Protein AF-A0A926CPY0-F1 (afdb_monomer_lite)

Radius of gyration: 19.65 Å; chains: 1; bounding box: 60×32×46 Å

Sequence (156 aa):
MTSLDDLRHPDPEQRRQAIIAAARQGSQEALPALDQLTRLDPDTTLRELARKAIRHIHKIQGSPDPLGFDEAHRQFILALQTYKKRGAVAAAPVLAKALRLDPTLEEDELTRRIAAEATGLPAAEATRALIYADQYGQMLRPDRGGWRPQVRRQPY

Foldseek 3Di:
DQDLVQCVDPDVVSVLVSLVVCLVVLPPVNLVSLVCCLPPPPDPVSVVSSLVSQQSSCVVVVHDRPLCQVVLVVLVVVLVVCCVVPNLQRSLQSLLVSCLSPVCCLVPPVSLVSQCRQAVDHSNVSNVCSVCVVVCVVQFDDDPRHTDGPPPPDDD

pLDDT: mean 79.49, std 16.31, range [32.75, 94.5]

Secondary structure (DSSP, 8-state):
---GGGGG-SSHHHHHHHHHHHHHHT-GGGHHHHHHHHHH-S-HHHHHHHHHHHHHHHHHTT---TT-HHHHHHHHHHHHHHHHHH-HHHHHHHHHHHHHH-GGGGG-HHHHHHHHHHHSS-HHHHHHHHHTHHHHTTT---BTTB----------

Structure (mmCIF, N/CA/C/O backbone):
data_AF-A0A926CPY0-F1
#
_entry.id   AF-A0A926CPY0-F1
#
loop_
_atom_site.group_PDB
_atom_site.id
_atom_site.type_symbol
_atom_site.label_atom_id
_atom_site.label_alt_id
_atom_site.label_comp_id
_atom_site.label_asym_id
_atom_site.label_entity_id
_atom_site.label_seq_id
_atom_site.pdbx_PDB_ins_code
_atom_site.Cartn_x
_atom_site.Cartn_y
_atom_site.Cartn_z
_atom_site.occupancy
_atom_site.B_iso_or_equiv
_atom_site.auth_seq_id
_atom_site.auth_comp_id
_atom_site.auth_asym_id
_atom_site.auth_atom_id
_atom_site.pdb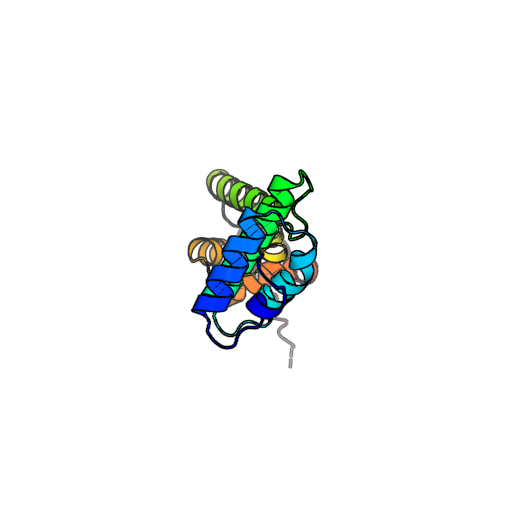x_PDB_model_num
ATOM 1 N N . MET A 1 1 ? 21.690 -0.009 -22.473 1.00 50.94 1 MET A N 1
ATOM 2 C CA . MET A 1 1 ? 20.288 0.413 -22.669 1.00 50.94 1 MET A CA 1
ATOM 3 C C . MET A 1 1 ? 19.437 -0.738 -22.181 1.00 50.94 1 MET A C 1
ATOM 5 O O . MET A 1 1 ? 19.702 -1.848 -22.612 1.00 50.94 1 MET A O 1
ATOM 9 N N . THR A 1 2 ? 18.542 -0.511 -21.226 1.00 58.16 2 THR A N 1
ATOM 10 C CA . THR A 1 2 ? 17.618 -1.554 -20.754 1.00 58.16 2 THR A CA 1
ATOM 11 C C . THR A 1 2 ? 16.465 -1.606 -21.744 1.00 58.16 2 THR A C 1
ATOM 13 O O . THR A 1 2 ? 15.872 -0.556 -22.001 1.00 58.16 2 THR A O 1
ATOM 16 N N . SER A 1 3 ? 16.182 -2.763 -22.339 1.00 72.12 3 SER A N 1
ATOM 17 C CA . SER A 1 3 ? 15.032 -2.888 -23.237 1.00 72.12 3 SER A CA 1
ATOM 18 C C . SER A 1 3 ? 13.754 -3.029 -22.411 1.00 72.12 3 SER A C 1
ATOM 20 O O . SER A 1 3 ? 13.765 -3.623 -21.333 1.00 72.12 3 SER A O 1
ATOM 22 N N . LEU A 1 4 ? 12.625 -2.525 -22.916 1.00 76.62 4 LEU A N 1
ATOM 23 C CA . LEU A 1 4 ? 11.309 -2.800 -22.321 1.00 76.62 4 LEU A CA 1
ATOM 24 C C . LEU A 1 4 ? 10.999 -4.308 -22.302 1.00 76.62 4 LEU A C 1
ATOM 26 O O . LEU A 1 4 ? 10.236 -4.763 -21.450 1.00 76.62 4 LEU A O 1
ATOM 30 N N . ASP A 1 5 ? 11.627 -5.082 -23.190 1.00 79.50 5 ASP A N 1
ATOM 31 C CA . ASP A 1 5 ? 11.537 -6.544 -23.214 1.00 79.50 5 ASP A CA 1
ATOM 32 C C . ASP A 1 5 ? 12.139 -7.198 -21.962 1.00 79.50 5 ASP A C 1
ATOM 34 O O . ASP A 1 5 ? 11.616 -8.207 -21.485 1.00 79.50 5 ASP A O 1
ATOM 38 N N . ASP A 1 6 ? 13.161 -6.586 -21.351 1.00 85.31 6 ASP A N 1
ATOM 39 C CA . ASP A 1 6 ? 13.823 -7.127 -20.156 1.00 85.31 6 ASP A CA 1
ATOM 40 C C . ASP A 1 6 ? 12.880 -7.113 -18.935 1.00 85.31 6 ASP A C 1
ATOM 42 O O . ASP A 1 6 ? 12.989 -7.944 -18.033 1.00 85.31 6 ASP A O 1
ATOM 46 N N . LEU A 1 7 ? 11.887 -6.212 -18.922 1.00 84.50 7 LEU A N 1
ATOM 47 C CA . LEU A 1 7 ? 10.851 -6.152 -17.883 1.00 84.50 7 LEU A CA 1
ATOM 48 C C . LEU A 1 7 ? 9.859 -7.319 -17.964 1.00 84.50 7 LEU A C 1
ATOM 50 O O . LEU A 1 7 ? 9.144 -7.572 -17.000 1.00 84.50 7 LEU A O 1
ATOM 54 N N . ARG A 1 8 ? 9.806 -8.042 -19.086 1.00 86.88 8 ARG A N 1
ATOM 55 C CA . ARG A 1 8 ? 8.920 -9.200 -19.297 1.00 86.88 8 ARG A CA 1
ATOM 56 C C . ARG A 1 8 ? 9.681 -10.522 -19.349 1.00 86.88 8 ARG A C 1
ATOM 58 O O . ARG A 1 8 ? 9.098 -11.552 -19.683 1.00 86.88 8 ARG A O 1
ATOM 65 N N . HIS A 1 9 ? 10.967 -10.499 -19.012 1.00 89.50 9 HIS A N 1
ATOM 66 C CA . HIS A 1 9 ? 11.817 -11.675 -19.066 1.00 89.50 9 HIS A CA 1
ATOM 67 C C . HIS A 1 9 ? 11.293 -12.787 -18.125 1.00 89.50 9 HIS A C 1
ATOM 69 O O . HIS A 1 9 ? 10.845 -12.481 -17.018 1.00 89.50 9 HIS A O 1
ATOM 75 N N . PRO A 1 10 ? 11.324 -14.080 -18.507 1.00 88.31 10 PRO A N 1
ATOM 76 C CA . PRO A 1 10 ? 10.839 -15.171 -17.650 1.00 88.31 10 PRO A CA 1
ATOM 77 C C . PRO A 1 10 ? 11.635 -15.311 -16.342 1.00 88.31 10 PRO A C 1
ATOM 79 O O . PRO A 1 10 ? 11.062 -15.617 -15.297 1.00 88.31 10 PRO A O 1
ATOM 82 N N . ASP A 1 11 ? 12.939 -15.036 -16.391 1.00 92.19 11 ASP A N 1
ATOM 83 C CA . ASP A 1 11 ? 13.829 -15.028 -15.225 1.00 92.19 11 ASP A CA 1
ATOM 84 C C . ASP A 1 11 ? 13.548 -13.817 -14.303 1.00 92.19 11 ASP A C 1
ATOM 86 O O . ASP A 1 11 ? 13.696 -12.671 -14.752 1.00 92.19 11 ASP A O 1
ATOM 90 N N . PRO A 1 12 ? 13.157 -14.036 -13.031 1.00 91.75 12 PRO A N 1
ATOM 91 C CA . PRO A 1 12 ? 12.871 -12.961 -12.083 1.00 91.75 12 PRO A CA 1
ATOM 92 C C . PRO A 1 12 ? 14.082 -12.069 -11.783 1.00 91.75 12 PRO A C 1
ATOM 94 O O . PRO A 1 12 ? 13.899 -10.863 -11.603 1.00 91.75 12 PRO A O 1
ATOM 97 N N . GLU A 1 13 ? 15.314 -12.590 -11.786 1.00 92.56 13 GLU A N 1
ATOM 98 C CA . GLU A 1 13 ? 16.492 -11.746 -11.523 1.00 92.56 13 GLU A CA 1
ATOM 99 C C . GLU A 1 13 ? 16.765 -10.778 -12.680 1.00 92.56 13 GLU A C 1
ATOM 101 O O . GLU A 1 13 ? 17.162 -9.633 -12.455 1.00 92.56 13 GLU A O 1
ATOM 106 N N . GLN A 1 14 ? 16.475 -11.181 -13.918 1.00 92.38 14 GLN A N 1
ATOM 107 C CA . GLN A 1 14 ? 16.583 -10.283 -15.070 1.00 92.38 14 GLN A CA 1
ATOM 108 C C . GLN A 1 14 ? 15.512 -9.192 -15.030 1.00 92.38 14 GLN A C 1
ATOM 110 O O . GLN A 1 14 ? 15.842 -8.013 -15.194 1.00 92.38 14 GLN A O 1
ATOM 115 N N . ARG A 1 15 ? 14.262 -9.538 -14.680 1.00 93.94 15 ARG A N 1
ATOM 116 C CA . ARG A 1 15 ? 13.216 -8.526 -14.440 1.00 93.94 15 ARG A CA 1
ATOM 117 C C . ARG A 1 15 ? 13.626 -7.560 -13.336 1.00 93.94 15 ARG A C 1
ATOM 119 O O . ARG A 1 15 ? 13.490 -6.349 -13.492 1.00 93.94 15 ARG A O 1
ATOM 126 N N . ARG A 1 16 ? 14.186 -8.066 -12.236 1.00 94.06 16 ARG A N 1
ATOM 127 C CA . ARG A 1 16 ? 14.689 -7.253 -11.122 1.00 94.06 16 ARG A CA 1
ATOM 128 C C . ARG A 1 16 ? 15.729 -6.233 -11.580 1.00 94.06 16 ARG A C 1
ATOM 130 O O . ARG A 1 16 ? 15.621 -5.051 -11.243 1.00 94.06 16 ARG A O 1
ATOM 137 N N . GLN A 1 17 ? 16.725 -6.673 -12.347 1.00 93.88 17 GLN A N 1
ATOM 138 C CA . GLN A 1 17 ? 17.757 -5.792 -12.895 1.00 93.88 17 GLN A CA 1
ATOM 139 C C . GLN A 1 17 ? 17.156 -4.741 -13.830 1.00 93.88 17 GLN A C 1
ATOM 141 O O . GLN A 1 17 ? 17.502 -3.562 -13.719 1.00 93.88 17 GLN A O 1
ATOM 146 N N . ALA A 1 18 ? 16.210 -5.141 -14.680 1.00 93.81 18 ALA A N 1
ATOM 147 C CA . ALA A 1 18 ? 15.511 -4.236 -15.580 1.00 93.81 18 ALA A CA 1
ATOM 148 C C . ALA A 1 18 ? 14.716 -3.162 -14.819 1.00 93.81 18 ALA A C 1
ATOM 150 O O . ALA A 1 18 ? 14.835 -1.976 -15.132 1.00 93.81 18 ALA A O 1
ATOM 151 N N . ILE A 1 19 ? 13.991 -3.545 -13.760 1.00 94.50 19 ILE A N 1
ATOM 152 C CA . ILE A 1 19 ? 13.252 -2.614 -12.892 1.00 94.50 19 ILE A CA 1
ATOM 153 C C . ILE A 1 19 ? 14.207 -1.597 -12.250 1.00 94.50 19 ILE A C 1
ATOM 155 O O . ILE A 1 19 ? 13.946 -0.391 -12.276 1.00 94.50 19 ILE A O 1
ATOM 159 N N . ILE A 1 20 ? 15.332 -2.058 -11.690 1.00 94.06 20 ILE A N 1
ATOM 160 C CA . ILE A 1 20 ? 16.330 -1.181 -11.055 1.00 94.06 20 ILE A CA 1
ATOM 161 C C . ILE A 1 20 ? 16.938 -0.220 -12.079 1.00 94.06 20 ILE A C 1
ATOM 163 O O . ILE A 1 20 ? 17.106 0.968 -11.791 1.00 94.06 20 ILE A O 1
ATOM 167 N N . ALA A 1 21 ? 17.280 -0.716 -13.266 1.00 93.44 21 ALA A N 1
ATOM 168 C CA . ALA A 1 21 ? 17.880 0.096 -14.312 1.00 93.44 21 ALA A CA 1
ATOM 169 C C . ALA A 1 21 ? 16.902 1.160 -14.835 1.00 93.44 21 ALA A C 1
ATOM 171 O O . ALA A 1 21 ? 17.291 2.323 -14.953 1.00 93.44 21 ALA A O 1
ATOM 172 N N . ALA A 1 22 ? 15.633 0.797 -15.053 1.00 92.69 22 ALA A N 1
ATOM 173 C CA . ALA A 1 22 ? 14.578 1.730 -15.444 1.00 92.69 22 ALA A CA 1
ATOM 174 C C . ALA A 1 22 ? 14.371 2.835 -14.396 1.00 92.69 22 ALA A C 1
ATOM 176 O O . ALA A 1 22 ? 14.302 4.015 -14.747 1.00 92.69 22 ALA A O 1
ATOM 177 N N . ALA A 1 23 ? 14.353 2.468 -13.108 1.00 92.62 23 ALA A N 1
ATOM 178 C CA . ALA A 1 23 ? 14.239 3.420 -12.007 1.00 92.62 23 ALA A CA 1
ATOM 179 C C . ALA A 1 23 ? 15.408 4.411 -11.980 1.00 92.62 23 ALA A C 1
ATOM 181 O O . ALA A 1 23 ? 15.193 5.618 -11.910 1.00 92.62 23 ALA A O 1
ATOM 182 N N . ARG A 1 24 ? 16.647 3.907 -12.062 1.00 92.88 24 ARG A N 1
ATOM 183 C CA . ARG A 1 24 ? 17.868 4.731 -12.035 1.00 92.88 24 ARG A CA 1
ATOM 184 C C . ARG A 1 24 ? 17.952 5.704 -13.207 1.00 92.88 24 ARG A C 1
ATOM 186 O O . ARG A 1 24 ? 18.473 6.799 -13.040 1.00 92.88 24 ARG A O 1
ATOM 193 N N . GLN A 1 25 ? 17.466 5.295 -14.376 1.00 91.12 25 GLN A N 1
ATOM 194 C CA . GLN A 1 25 ? 17.444 6.134 -15.575 1.00 91.12 25 GLN A CA 1
ATOM 195 C C . GLN A 1 25 ? 16.284 7.137 -15.582 1.00 91.12 25 GLN A C 1
ATOM 197 O O . GLN A 1 25 ? 16.280 8.035 -16.416 1.00 91.12 25 GLN A O 1
ATOM 202 N N . GLY A 1 26 ? 15.296 6.997 -14.691 1.00 89.62 26 GLY A N 1
ATOM 203 C CA . GLY A 1 26 ? 14.099 7.836 -14.727 1.00 89.62 26 GLY A CA 1
ATOM 204 C C . GLY A 1 26 ? 13.246 7.602 -15.980 1.00 89.62 26 GLY A C 1
ATOM 205 O O . GLY A 1 26 ? 12.609 8.544 -16.451 1.00 89.62 26 GLY A O 1
ATOM 206 N N . SER A 1 27 ? 13.267 6.387 -16.549 1.00 90.12 27 SER A N 1
ATOM 207 C CA . SER A 1 27 ? 12.672 6.100 -17.863 1.00 90.12 27 SER A CA 1
ATOM 208 C C . SER A 1 27 ? 11.143 6.161 -17.827 1.00 90.12 27 SER A C 1
ATOM 210 O O . SER A 1 27 ? 10.479 5.258 -17.319 1.00 90.12 27 SER A O 1
ATOM 212 N N . GLN A 1 28 ? 10.574 7.225 -18.395 1.00 89.12 28 GLN A N 1
ATOM 213 C CA . GLN A 1 28 ? 9.124 7.422 -18.460 1.00 89.12 28 GLN A CA 1
ATOM 214 C C . GLN A 1 28 ? 8.434 6.357 -19.325 1.00 89.12 28 GLN A C 1
ATOM 216 O O . GLN A 1 28 ? 7.334 5.910 -19.008 1.00 89.12 28 GLN A O 1
ATOM 221 N N . GLU A 1 29 ? 9.102 5.903 -20.384 1.00 89.31 29 GLU A N 1
ATOM 222 C CA . GLU A 1 29 ? 8.600 4.865 -21.290 1.00 89.31 29 GLU A CA 1
ATOM 223 C C . GLU A 1 29 ? 8.437 3.508 -20.590 1.00 89.31 29 GLU A C 1
ATOM 225 O O . GLU A 1 29 ? 7.615 2.691 -20.998 1.00 89.31 29 GLU A O 1
ATOM 230 N N . ALA A 1 30 ? 9.168 3.281 -19.492 1.00 91.69 30 ALA A N 1
ATOM 231 C CA . ALA A 1 30 ? 9.049 2.073 -18.686 1.00 91.69 30 ALA A CA 1
ATOM 232 C C . ALA A 1 30 ? 7.821 2.073 -17.761 1.00 91.69 30 ALA A C 1
ATOM 234 O O . ALA A 1 30 ? 7.444 1.008 -17.272 1.00 91.69 30 ALA A O 1
ATOM 235 N N . LEU A 1 31 ? 7.173 3.220 -17.518 1.00 90.06 31 LEU A N 1
ATOM 236 C CA . LEU A 1 31 ? 6.074 3.328 -16.550 1.00 90.06 31 LEU A CA 1
ATOM 237 C C . LEU A 1 31 ? 4.899 2.377 -16.842 1.00 90.06 31 LEU A C 1
ATOM 239 O O . LEU A 1 31 ? 4.489 1.683 -15.912 1.00 90.06 31 LEU A O 1
ATOM 243 N N . PRO A 1 32 ? 4.384 2.247 -18.084 1.00 90.06 32 PRO A N 1
ATOM 244 C CA . PRO A 1 32 ? 3.296 1.309 -18.367 1.00 90.06 32 PRO A CA 1
ATOM 245 C C . PRO A 1 32 ? 3.689 -0.154 -18.120 1.00 90.06 32 PRO A C 1
ATOM 247 O O . PRO A 1 32 ? 2.880 -0.945 -17.635 1.00 90.06 32 PRO A O 1
ATOM 250 N N . ALA A 1 33 ? 4.936 -0.522 -18.428 1.00 91.12 33 ALA A N 1
ATOM 251 C CA . ALA A 1 33 ? 5.445 -1.873 -18.207 1.00 91.12 33 ALA A CA 1
ATOM 252 C C . ALA A 1 33 ? 5.639 -2.163 -16.710 1.00 91.12 33 ALA A C 1
ATOM 254 O O . ALA A 1 33 ? 5.217 -3.212 -16.223 1.00 91.12 33 ALA A O 1
ATOM 255 N N . LEU A 1 34 ? 6.198 -1.212 -15.957 1.00 91.81 34 LEU A N 1
ATOM 256 C CA . LEU A 1 34 ? 6.325 -1.312 -14.504 1.00 91.81 34 LEU A CA 1
ATOM 257 C C . LEU A 1 34 ? 4.952 -1.411 -13.828 1.00 91.81 34 LEU A C 1
ATOM 259 O O . LEU A 1 34 ? 4.778 -2.231 -12.930 1.00 91.81 34 LEU A O 1
ATOM 263 N N . ASP A 1 35 ? 3.963 -0.636 -14.279 1.00 90.06 35 ASP A N 1
ATOM 264 C CA . ASP A 1 35 ? 2.598 -0.653 -13.743 1.00 90.06 35 ASP A CA 1
ATOM 265 C C . ASP A 1 35 ? 1.906 -2.010 -13.972 1.00 90.06 35 ASP A C 1
ATOM 267 O O . ASP A 1 35 ? 1.214 -2.526 -13.090 1.00 90.06 35 ASP A O 1
ATOM 271 N N . GLN A 1 36 ? 2.149 -2.657 -15.116 1.00 89.00 36 GLN A N 1
ATOM 272 C CA . GLN A 1 36 ? 1.722 -4.042 -15.345 1.00 89.00 36 GLN A CA 1
ATOM 273 C C . GLN A 1 36 ? 2.377 -5.010 -14.357 1.00 89.00 36 GLN A C 1
ATOM 275 O O . GLN A 1 36 ? 1.670 -5.824 -13.759 1.00 89.00 36 GLN A O 1
ATOM 280 N N . LEU A 1 37 ? 3.689 -4.893 -14.124 1.00 90.31 37 LEU A N 1
ATOM 281 C CA . LEU A 1 37 ? 4.396 -5.744 -13.163 1.00 90.31 37 LEU A CA 1
ATOM 282 C C . LEU A 1 37 ? 3.823 -5.612 -11.754 1.00 90.31 37 LEU A C 1
ATOM 284 O O . LEU A 1 37 ? 3.645 -6.625 -11.088 1.00 90.31 37 LEU A O 1
ATOM 288 N N . THR A 1 38 ? 3.425 -4.411 -11.320 1.00 87.12 38 THR A N 1
ATOM 289 C CA . THR A 1 38 ? 2.831 -4.221 -9.981 1.00 87.12 38 THR A CA 1
ATOM 290 C C . THR A 1 38 ? 1.557 -5.037 -9.725 1.00 87.12 38 THR A C 1
ATOM 292 O O . THR A 1 38 ? 1.193 -5.238 -8.559 1.00 87.12 38 THR A O 1
ATOM 295 N N . ARG A 1 39 ? 0.878 -5.481 -10.793 1.00 84.00 39 ARG A N 1
ATOM 296 C CA . ARG A 1 39 ? -0.393 -6.216 -10.757 1.00 84.00 39 ARG A CA 1
ATOM 297 C C . ARG A 1 39 ? -0.244 -7.677 -11.166 1.00 84.00 39 ARG A C 1
ATOM 299 O O . ARG A 1 39 ? -0.906 -8.528 -10.583 1.00 84.00 39 ARG A O 1
ATOM 306 N N . LEU A 1 40 ? 0.593 -7.952 -12.163 1.00 88.31 40 LEU A N 1
ATOM 307 C CA . LE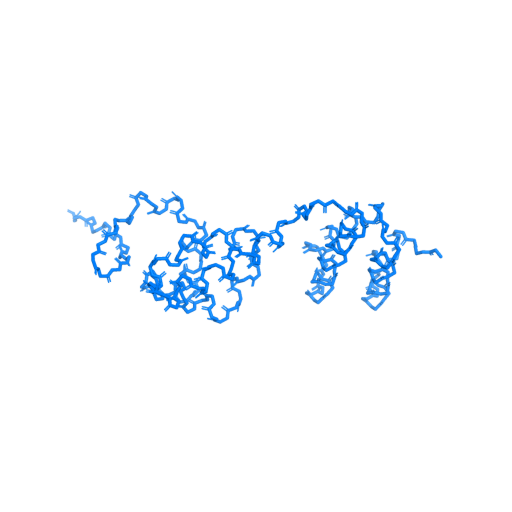U A 1 40 ? 0.620 -9.234 -12.865 1.00 88.31 40 LEU A CA 1
ATOM 308 C C . LEU A 1 40 ? 1.853 -10.086 -12.555 1.00 88.31 40 LEU A C 1
ATOM 310 O O . LEU A 1 40 ? 1.821 -11.277 -12.857 1.00 88.31 40 LEU A O 1
ATOM 314 N N . ASP A 1 41 ? 2.922 -9.525 -11.972 1.00 89.06 41 ASP A N 1
ATOM 315 C CA . ASP A 1 41 ? 4.107 -10.335 -11.673 1.00 89.06 41 ASP A CA 1
ATOM 316 C C . ASP A 1 41 ? 3.759 -11.404 -10.614 1.00 89.06 41 ASP A C 1
ATOM 318 O O . ASP A 1 41 ? 3.128 -11.075 -9.593 1.00 89.06 41 ASP A O 1
ATOM 322 N N . PRO A 1 42 ? 4.120 -12.682 -10.848 1.00 87.44 42 PRO A N 1
ATOM 323 C CA . PRO A 1 42 ? 3.924 -13.739 -9.862 1.00 87.44 42 PRO A CA 1
ATOM 324 C C . PRO A 1 42 ? 4.770 -13.522 -8.602 1.00 87.44 42 PRO A C 1
ATOM 326 O O . PRO A 1 42 ? 4.361 -13.946 -7.521 1.00 87.44 42 PRO A O 1
ATOM 329 N N . ASP A 1 43 ? 5.918 -12.852 -8.717 1.00 88.56 43 ASP A N 1
ATOM 330 C CA . ASP A 1 43 ? 6.801 -12.566 -7.594 1.00 88.56 43 ASP A CA 1
ATOM 331 C C . ASP A 1 43 ? 6.351 -11.292 -6.868 1.00 88.56 43 ASP A C 1
ATOM 333 O O . ASP A 1 43 ? 6.447 -10.170 -7.376 1.00 88.56 43 ASP A O 1
ATOM 337 N N . THR A 1 44 ? 5.874 -11.461 -5.634 1.00 85.62 44 THR A N 1
ATOM 338 C CA . THR A 1 44 ? 5.387 -10.361 -4.796 1.00 85.62 44 THR A CA 1
ATOM 339 C C . THR A 1 44 ? 6.465 -9.316 -4.511 1.00 85.62 44 THR A C 1
ATOM 341 O O . THR A 1 44 ? 6.156 -8.123 -4.457 1.00 85.62 44 THR A O 1
ATOM 344 N N . THR A 1 45 ? 7.729 -9.730 -4.411 1.00 88.81 45 THR A N 1
ATOM 345 C CA . THR A 1 45 ? 8.860 -8.832 -4.163 1.00 88.81 45 THR A CA 1
ATOM 346 C C . THR A 1 45 ? 9.154 -7.967 -5.385 1.00 88.81 45 THR A C 1
ATOM 348 O O . THR A 1 45 ? 9.432 -6.771 -5.248 1.00 88.81 45 THR A O 1
ATOM 351 N N . LEU A 1 46 ? 9.001 -8.517 -6.594 1.00 92.25 46 LEU A N 1
ATOM 352 C CA . LEU A 1 46 ? 9.130 -7.753 -7.835 1.00 92.25 46 LEU A CA 1
ATOM 353 C C . LEU A 1 46 ? 7.965 -6.786 -8.030 1.00 92.25 46 LEU A C 1
ATOM 355 O O . LEU A 1 46 ? 8.189 -5.665 -8.492 1.00 92.25 46 LEU A O 1
ATOM 359 N N . ARG A 1 47 ? 6.749 -7.147 -7.595 1.00 89.81 47 ARG A N 1
ATOM 360 C CA . ARG A 1 47 ? 5.616 -6.203 -7.573 1.00 89.81 47 ARG A CA 1
ATOM 361 C C . ARG A 1 47 ? 5.927 -4.982 -6.718 1.00 89.81 47 ARG A C 1
ATOM 363 O O . ARG A 1 47 ? 5.708 -3.849 -7.150 1.00 89.81 47 ARG A O 1
ATOM 370 N N . GLU A 1 48 ? 6.464 -5.189 -5.519 1.00 86.44 48 GLU A N 1
ATOM 371 C CA . GLU A 1 48 ? 6.880 -4.089 -4.645 1.00 86.44 48 GLU A CA 1
ATOM 372 C C . GLU A 1 48 ? 8.035 -3.275 -5.227 1.00 86.44 48 GLU A C 1
ATOM 374 O O . GLU A 1 48 ? 8.048 -2.043 -5.120 1.00 86.44 48 GLU A O 1
ATOM 379 N N . LEU A 1 49 ? 9.010 -3.943 -5.844 1.00 92.25 49 LEU A N 1
ATOM 380 C CA . LEU A 1 49 ? 10.147 -3.281 -6.468 1.00 92.25 49 LEU A CA 1
ATOM 381 C C . LEU A 1 49 ? 9.701 -2.397 -7.637 1.00 92.25 49 LEU A C 1
ATOM 383 O O . LEU A 1 49 ? 10.141 -1.251 -7.729 1.00 92.25 49 LEU A O 1
ATOM 387 N N . ALA A 1 50 ? 8.781 -2.877 -8.475 1.00 92.69 50 ALA A N 1
ATOM 388 C CA . ALA A 1 50 ? 8.193 -2.103 -9.563 1.00 92.69 50 ALA A CA 1
ATOM 389 C C . ALA A 1 50 ? 7.433 -0.872 -9.038 1.00 92.69 50 ALA A C 1
ATOM 391 O O . ALA A 1 50 ? 7.610 0.228 -9.560 1.00 92.69 50 ALA A O 1
ATOM 392 N N . ARG A 1 51 ? 6.681 -1.005 -7.935 1.00 89.69 51 ARG A N 1
ATOM 393 C CA . ARG A 1 51 ? 6.027 0.143 -7.270 1.00 89.69 51 ARG A CA 1
ATOM 394 C C . ARG A 1 51 ? 7.043 1.180 -6.794 1.00 89.69 51 ARG A C 1
ATOM 396 O O . ARG A 1 51 ? 6.855 2.376 -7.009 1.00 89.69 51 ARG A O 1
ATOM 403 N N . LYS A 1 52 ? 8.140 0.736 -6.169 1.00 89.50 52 LYS A N 1
ATOM 404 C CA . LYS A 1 52 ? 9.241 1.616 -5.734 1.00 89.50 52 LYS A CA 1
ATOM 405 C C . LYS A 1 52 ? 9.900 2.317 -6.927 1.00 89.50 52 LYS A C 1
ATOM 407 O O . LYS A 1 52 ? 10.180 3.511 -6.836 1.00 89.50 52 LYS A O 1
ATOM 412 N N . ALA A 1 53 ? 10.107 1.602 -8.031 1.00 92.38 53 ALA A N 1
ATOM 413 C CA . ALA A 1 53 ? 10.678 2.142 -9.260 1.00 92.38 53 ALA A CA 1
ATOM 414 C C . ALA A 1 53 ? 9.806 3.248 -9.866 1.00 92.38 53 ALA A C 1
ATOM 416 O O . ALA A 1 53 ? 10.323 4.332 -10.125 1.00 92.38 53 ALA A O 1
ATOM 417 N N . ILE A 1 54 ? 8.495 3.017 -10.005 1.00 90.31 54 ILE A N 1
ATOM 418 C CA . ILE A 1 54 ? 7.534 4.018 -10.502 1.00 90.31 54 ILE A CA 1
ATOM 419 C C . ILE A 1 54 ? 7.632 5.301 -9.673 1.00 90.31 54 ILE A C 1
ATOM 421 O O . ILE A 1 54 ? 7.890 6.370 -10.222 1.00 90.31 54 ILE A O 1
ATOM 425 N N . ARG A 1 55 ? 7.536 5.203 -8.340 1.00 87.44 55 ARG A N 1
ATOM 426 C CA . ARG A 1 55 ? 7.665 6.375 -7.454 1.00 87.44 55 ARG A CA 1
ATOM 427 C C . ARG A 1 55 ? 8.985 7.110 -7.637 1.00 87.44 55 ARG A C 1
ATOM 429 O O . ARG A 1 55 ? 9.017 8.337 -7.643 1.00 87.44 55 ARG A O 1
ATOM 436 N N . HIS A 1 56 ? 10.081 6.369 -7.774 1.00 90.00 56 HIS A N 1
ATOM 437 C CA . HIS A 1 56 ? 11.395 6.969 -7.957 1.00 90.00 56 HIS A CA 1
ATOM 438 C C . HIS A 1 56 ? 11.496 7.731 -9.280 1.00 90.00 56 HIS A C 1
ATOM 440 O O . HIS A 1 56 ? 11.994 8.855 -9.284 1.00 90.00 56 HIS A O 1
ATOM 446 N N . ILE A 1 57 ? 10.958 7.168 -10.366 1.00 90.31 57 ILE A N 1
ATOM 447 C CA . ILE A 1 57 ? 10.878 7.835 -11.670 1.00 90.31 57 ILE A CA 1
ATOM 448 C C . ILE A 1 57 ? 10.079 9.134 -11.532 1.00 90.31 57 ILE A C 1
ATOM 450 O O . ILE A 1 57 ? 10.585 10.194 -11.889 1.00 90.31 57 ILE A O 1
ATOM 454 N N . HIS A 1 58 ? 8.894 9.098 -10.919 1.00 85.88 58 HIS A N 1
ATOM 455 C CA . HIS A 1 58 ? 8.086 10.305 -10.713 1.00 85.88 58 HIS A CA 1
ATOM 456 C C . HIS A 1 58 ? 8.786 11.368 -9.863 1.00 85.88 58 HIS A C 1
ATOM 458 O O . HIS A 1 58 ? 8.700 12.555 -10.184 1.00 85.88 58 HIS A O 1
ATOM 464 N N . LYS A 1 59 ? 9.530 10.950 -8.832 1.00 84.56 59 LYS A N 1
ATOM 465 C CA . LYS A 1 59 ? 10.336 11.843 -7.993 1.00 84.56 59 LYS A CA 1
ATOM 466 C C . LYS A 1 59 ? 11.478 12.498 -8.772 1.00 84.56 59 LYS A C 1
ATOM 468 O O . LYS A 1 59 ? 11.694 13.693 -8.600 1.00 84.56 59 LYS A O 1
ATOM 473 N N . ILE A 1 60 ? 12.195 11.747 -9.614 1.00 87.50 60 ILE A N 1
ATOM 474 C CA . ILE A 1 60 ? 13.245 12.295 -10.494 1.00 87.50 60 ILE A CA 1
ATOM 475 C C . ILE A 1 60 ? 12.647 13.346 -11.437 1.00 87.50 60 ILE A C 1
ATOM 477 O O . ILE A 1 60 ? 13.240 14.402 -11.632 1.00 87.50 60 ILE A O 1
ATOM 481 N N . GLN A 1 61 ? 11.453 13.079 -11.969 1.00 83.38 61 GLN A N 1
ATOM 482 C CA . GLN A 1 61 ? 10.756 13.966 -12.904 1.00 83.38 61 GLN A CA 1
ATOM 483 C C . GLN A 1 61 ? 10.028 15.143 -12.224 1.00 83.38 61 GLN A C 1
ATOM 485 O O . GLN A 1 61 ? 9.407 15.955 -12.904 1.00 83.38 61 GLN A O 1
ATOM 490 N N . GLY A 1 62 ? 10.051 15.243 -10.888 1.00 81.56 62 GLY A N 1
ATOM 491 C CA . GLY A 1 62 ? 9.341 16.293 -10.144 1.00 81.56 62 GLY A CA 1
ATOM 492 C C . GLY A 1 62 ? 7.810 16.230 -10.252 1.00 81.56 62 GLY A C 1
ATOM 493 O O . GLY A 1 62 ? 7.125 17.190 -9.904 1.00 81.56 62 GLY A O 1
ATOM 494 N N . SER A 1 63 ? 7.263 15.115 -10.737 1.00 76.38 63 SER A N 1
ATOM 495 C CA . SER A 1 63 ? 5.820 14.908 -10.887 1.00 76.38 63 SER A CA 1
ATOM 496 C C . SER A 1 63 ? 5.184 14.388 -9.589 1.00 76.38 63 SER A C 1
ATOM 498 O O . SER A 1 63 ? 5.835 13.633 -8.860 1.00 76.38 63 SER A O 1
ATOM 500 N N . PRO A 1 64 ? 3.922 14.754 -9.287 1.00 70.00 64 PRO A N 1
ATOM 501 C CA . PRO A 1 64 ? 3.202 14.195 -8.147 1.00 70.00 64 PRO A CA 1
ATOM 502 C C . PRO A 1 64 ? 3.064 12.674 -8.288 1.00 70.00 64 PRO A C 1
ATOM 504 O O . PRO A 1 64 ? 2.846 12.175 -9.390 1.00 70.00 64 PRO A O 1
ATOM 507 N N . ASP A 1 65 ? 3.191 11.951 -7.172 1.00 69.00 65 ASP A N 1
ATOM 508 C CA . ASP A 1 65 ? 3.097 10.489 -7.133 1.00 69.00 65 ASP A CA 1
ATOM 509 C C . ASP A 1 65 ? 1.735 10.007 -7.672 1.00 69.00 65 ASP A C 1
ATOM 511 O O . ASP A 1 65 ? 0.709 10.215 -7.013 1.00 69.00 65 ASP A O 1
ATOM 515 N N . PRO A 1 66 ? 1.690 9.362 -8.853 1.00 65.38 66 PRO A N 1
ATOM 516 C CA . PRO A 1 66 ? 0.432 9.013 -9.510 1.00 65.38 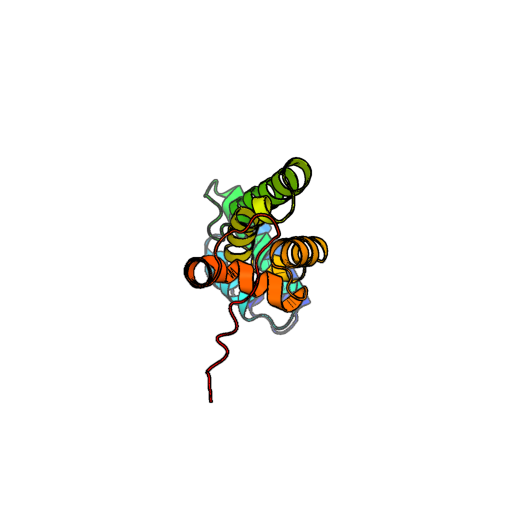66 PRO A CA 1
ATOM 517 C C . PRO A 1 66 ? -0.276 7.831 -8.852 1.00 65.38 66 PRO A C 1
ATOM 519 O O . PRO A 1 66 ? -1.464 7.628 -9.084 1.00 65.38 66 PRO A O 1
ATOM 522 N N . LEU A 1 67 ? 0.437 7.052 -8.039 1.00 66.75 67 LEU A N 1
ATOM 523 C CA . LEU A 1 67 ? -0.134 5.943 -7.281 1.00 66.75 67 LEU A CA 1
ATOM 524 C C . LEU A 1 67 ? -0.622 6.403 -5.901 1.00 66.75 67 LEU A C 1
ATOM 526 O O . LEU A 1 67 ? -1.184 5.614 -5.150 1.00 66.75 67 LEU A O 1
ATOM 530 N N . GLY A 1 68 ? -0.407 7.678 -5.559 1.00 66.94 68 GLY A N 1
ATOM 531 C CA . GLY A 1 68 ? -0.855 8.259 -4.306 1.00 66.94 68 GLY A CA 1
ATOM 532 C C . GLY A 1 68 ? -0.211 7.641 -3.066 1.00 66.94 68 GLY A C 1
ATOM 533 O O . GLY A 1 68 ? -0.731 7.882 -1.985 1.00 66.94 68 GLY A O 1
ATOM 534 N N . PHE A 1 69 ? 0.895 6.893 -3.164 1.00 67.69 69 PHE A N 1
ATOM 535 C CA . PHE A 1 69 ? 1.588 6.308 -2.006 1.00 67.69 69 PHE A CA 1
ATOM 536 C C . PHE A 1 69 ? 2.149 7.379 -1.078 1.00 67.69 69 PHE A C 1
ATOM 538 O O . PHE A 1 69 ? 2.097 7.207 0.134 1.00 67.69 69 PHE A O 1
ATOM 545 N N . ASP A 1 70 ? 2.661 8.489 -1.605 1.00 74.88 70 ASP A N 1
ATOM 546 C CA . ASP A 1 70 ? 3.104 9.608 -0.769 1.00 74.88 70 ASP A CA 1
ATOM 547 C C . ASP A 1 70 ? 1.936 10.186 0.035 1.00 74.88 70 ASP A C 1
ATOM 549 O O . ASP A 1 70 ? 2.107 10.617 1.177 1.00 74.88 70 ASP A O 1
ATOM 553 N N . GLU A 1 71 ? 0.737 10.196 -0.546 1.00 81.88 71 GLU A N 1
ATOM 554 C CA . GLU A 1 71 ? -0.481 10.585 0.157 1.00 81.88 71 GLU A CA 1
ATOM 555 C C . GLU A 1 71 ? -0.958 9.469 1.097 1.00 81.88 71 GLU A C 1
ATOM 557 O O . GLU A 1 71 ? -1.298 9.764 2.236 1.00 81.88 71 GLU A O 1
ATOM 562 N N . ALA A 1 72 ? -0.906 8.197 0.696 1.00 85.38 72 ALA A N 1
ATOM 563 C CA . ALA A 1 72 ? -1.234 7.043 1.531 1.00 85.38 72 ALA A CA 1
ATOM 564 C C . ALA A 1 72 ? -0.367 7.025 2.790 1.00 85.38 72 ALA A C 1
ATOM 566 O O . ALA A 1 72 ? -0.882 6.927 3.898 1.00 85.38 72 ALA A O 1
ATOM 567 N N . HIS A 1 73 ? 0.940 7.225 2.627 1.00 82.56 73 HIS A N 1
ATOM 568 C CA . HIS A 1 73 ? 1.918 7.313 3.699 1.00 82.56 73 HIS A CA 1
ATOM 569 C C . HIS A 1 73 ? 1.649 8.526 4.592 1.00 82.56 73 HIS A C 1
ATOM 571 O O . HIS A 1 73 ? 1.635 8.397 5.815 1.00 82.56 73 HIS A O 1
ATOM 577 N N . ARG A 1 74 ? 1.369 9.703 4.016 1.00 86.81 74 ARG A N 1
ATOM 578 C CA . ARG A 1 74 ? 0.973 10.891 4.794 1.00 86.81 74 ARG A CA 1
ATOM 579 C C . ARG A 1 74 ? -0.285 10.641 5.623 1.00 86.81 74 ARG A C 1
ATOM 581 O O . ARG A 1 74 ? -0.305 10.963 6.811 1.00 86.81 74 ARG A O 1
ATOM 588 N N . GLN A 1 75 ? -1.314 10.051 5.019 1.00 88.50 75 GLN A N 1
ATOM 589 C CA . GLN A 1 75 ? -2.558 9.698 5.699 1.00 88.50 75 GLN A CA 1
ATOM 590 C C . GLN A 1 75 ? -2.314 8.634 6.770 1.00 88.50 75 GLN A C 1
ATOM 592 O O . GLN A 1 75 ? -2.833 8.753 7.874 1.00 88.50 75 GLN A O 1
ATOM 597 N N . PHE A 1 76 ? -1.458 7.651 6.507 1.00 89.69 76 PHE A N 1
ATOM 598 C CA . PHE A 1 76 ? -1.098 6.632 7.482 1.00 89.69 76 PHE A CA 1
ATOM 599 C C . PHE A 1 76 ? -0.403 7.242 8.705 1.00 89.69 76 PHE A C 1
ATOM 601 O O . PHE A 1 76 ? -0.845 7.035 9.833 1.00 89.69 76 PHE A O 1
ATOM 608 N N . ILE A 1 77 ? 0.609 8.092 8.506 1.00 89.69 77 ILE A N 1
ATOM 609 C CA . ILE A 1 77 ? 1.280 8.809 9.601 1.00 89.69 77 ILE A CA 1
ATOM 610 C C . ILE A 1 77 ? 0.287 9.679 10.385 1.00 89.69 77 ILE A C 1
ATOM 612 O O . ILE A 1 77 ? 0.306 9.683 11.619 1.00 89.69 77 ILE A O 1
ATOM 616 N N . LEU A 1 78 ? -0.620 10.380 9.700 1.00 90.88 78 LEU A N 1
ATOM 617 C CA . LEU A 1 78 ? -1.671 11.162 10.351 1.00 90.88 78 LEU A CA 1
ATOM 618 C C . LEU A 1 78 ? -2.640 10.275 11.149 1.00 90.88 78 LEU A C 1
ATOM 620 O O . LEU A 1 78 ? -3.065 10.665 12.241 1.00 90.88 78 LEU A O 1
ATOM 624 N N . ALA A 1 79 ? -2.962 9.082 10.651 1.00 91.19 79 ALA A N 1
ATOM 625 C CA . ALA A 1 79 ? -3.791 8.111 11.352 1.00 91.19 79 ALA A CA 1
ATOM 626 C C . ALA A 1 79 ? -3.097 7.628 12.631 1.00 91.19 79 ALA A C 1
ATOM 628 O O . ALA A 1 79 ? -3.717 7.650 13.691 1.00 91.19 79 ALA A O 1
ATOM 629 N N . LEU A 1 80 ? -1.799 7.310 12.580 1.00 91.38 80 LEU A N 1
ATOM 630 C CA . LEU A 1 80 ? -1.014 6.927 13.762 1.00 91.38 80 LEU A CA 1
ATOM 631 C C . LEU A 1 80 ? -0.941 8.050 14.804 1.00 91.38 80 LEU A C 1
ATOM 633 O O . LEU A 1 80 ? -1.101 7.818 16.005 1.00 91.38 80 LEU A O 1
ATOM 637 N N . GLN A 1 81 ? -0.736 9.292 14.363 1.00 91.31 81 GLN A N 1
ATOM 638 C CA . GLN A 1 81 ? -0.728 10.449 15.260 1.00 91.31 81 GLN A CA 1
ATOM 639 C C . GLN A 1 81 ? -2.098 10.676 15.901 1.00 91.31 81 GLN A C 1
ATOM 641 O O . GLN A 1 81 ? -2.187 10.945 17.102 1.00 91.31 81 GLN A O 1
ATOM 646 N N . THR A 1 82 ? -3.164 10.560 15.110 1.00 88.44 82 THR A N 1
ATOM 647 C CA . THR A 1 82 ? -4.543 10.666 15.593 1.00 88.44 82 THR A CA 1
ATOM 648 C C . THR A 1 82 ? -4.860 9.548 16.575 1.00 88.44 82 THR A C 1
ATOM 650 O O . THR A 1 82 ? -5.413 9.832 17.632 1.00 88.44 82 THR A O 1
ATOM 653 N N . TYR A 1 83 ? -4.433 8.318 16.293 1.00 90.44 83 TYR A N 1
ATOM 654 C CA . TYR A 1 83 ? -4.594 7.169 17.180 1.00 90.44 83 TYR A CA 1
ATOM 655 C C . TYR A 1 83 ? -3.943 7.433 18.535 1.00 90.44 83 TYR A C 1
ATOM 657 O O . TYR A 1 83 ? -4.603 7.358 19.569 1.00 90.44 83 TYR A O 1
ATOM 665 N N . LYS A 1 84 ? -2.683 7.877 18.531 1.00 91.38 84 LYS A N 1
ATOM 666 C CA . LYS A 1 84 ? -1.949 8.201 19.759 1.00 91.38 84 LYS A CA 1
ATOM 667 C C . LYS A 1 84 ? -2.608 9.317 20.579 1.00 91.38 84 LYS A C 1
ATO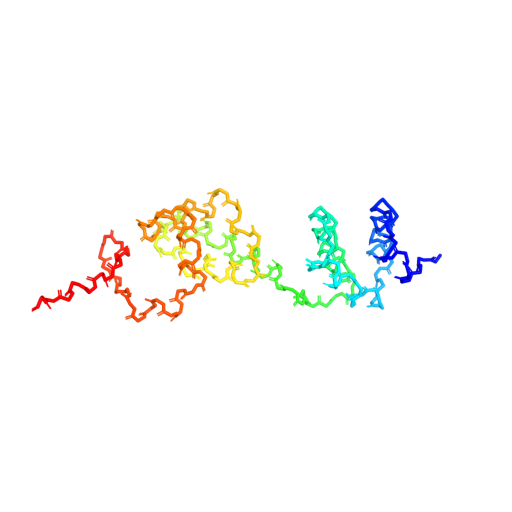M 669 O O . LYS A 1 84 ? -2.505 9.314 21.800 1.00 91.38 84 LYS A O 1
ATOM 674 N N . LYS A 1 85 ? -3.244 10.295 19.924 1.00 92.06 85 LYS A N 1
ATOM 675 C CA . LYS A 1 85 ? -3.838 11.472 20.588 1.00 92.06 85 LYS A CA 1
ATOM 676 C C . LYS A 1 85 ? -5.305 11.293 20.984 1.00 92.06 85 LYS A C 1
ATOM 678 O O . LYS A 1 85 ? -5.748 11.930 21.932 1.00 92.06 85 LYS A O 1
ATOM 683 N N . ARG A 1 86 ? -6.075 10.534 20.204 1.00 87.62 86 ARG A N 1
ATOM 684 C CA . ARG A 1 86 ? -7.548 10.506 20.239 1.00 87.62 86 ARG A CA 1
ATOM 685 C C . ARG A 1 86 ? -8.144 9.093 20.177 1.00 87.62 86 ARG A C 1
ATOM 687 O O . ARG A 1 86 ? -9.360 8.965 20.262 1.00 87.62 86 ARG A O 1
ATOM 694 N N . GLY A 1 87 ? -7.323 8.052 20.041 1.00 86.38 87 GLY A N 1
ATOM 695 C CA . GLY A 1 87 ? -7.757 6.653 19.988 1.00 86.38 87 GLY A CA 1
ATOM 696 C C . GLY A 1 87 ? -8.183 6.165 18.598 1.00 86.38 87 GLY A C 1
ATOM 697 O O . GLY A 1 87 ? -8.193 6.915 17.616 1.00 86.38 87 GLY A O 1
ATOM 698 N N . ALA A 1 88 ? -8.520 4.874 18.514 1.00 86.12 88 ALA A N 1
ATOM 699 C CA . ALA A 1 88 ? -8.747 4.157 17.253 1.00 86.12 88 ALA A CA 1
ATOM 700 C C . ALA A 1 88 ? -9.925 4.699 16.438 1.00 86.12 88 ALA A C 1
ATOM 702 O O . ALA A 1 88 ? -9.805 4.899 15.231 1.00 86.12 88 ALA A O 1
ATOM 703 N N . VAL A 1 89 ? -11.041 5.018 17.098 1.00 83.25 89 VAL A N 1
ATOM 704 C CA . VAL A 1 89 ? -12.257 5.525 16.439 1.00 83.25 89 VAL A CA 1
ATOM 705 C C . VAL A 1 89 ? -11.994 6.830 15.683 1.00 83.25 89 VAL A C 1
ATOM 707 O O . VAL A 1 89 ? -12.473 7.001 14.566 1.00 83.25 89 VAL A O 1
ATOM 710 N N . ALA A 1 90 ? -11.196 7.736 16.254 1.00 83.31 90 ALA A N 1
ATOM 711 C CA . ALA A 1 90 ? -10.843 8.998 15.605 1.00 83.31 90 ALA A CA 1
ATOM 712 C C . ALA A 1 90 ? -9.840 8.814 14.452 1.00 83.31 90 ALA A C 1
ATOM 714 O O . ALA A 1 90 ? -9.844 9.599 13.505 1.00 83.31 90 ALA A O 1
ATOM 715 N N . ALA A 1 91 ? -8.980 7.794 14.529 1.00 87.81 91 ALA A N 1
ATOM 716 C CA . ALA A 1 91 ? -7.997 7.475 13.496 1.00 87.81 91 ALA A CA 1
ATOM 717 C C . ALA A 1 91 ? -8.606 6.736 12.293 1.00 87.81 91 ALA A C 1
ATOM 719 O O . ALA A 1 91 ? -8.099 6.861 11.180 1.00 87.81 91 ALA A O 1
ATOM 720 N N . ALA A 1 92 ? -9.705 6.008 12.505 1.00 86.31 92 ALA A N 1
ATOM 721 C CA . ALA A 1 92 ? -10.392 5.183 11.515 1.00 86.31 92 ALA A CA 1
ATOM 722 C C . ALA A 1 92 ? -10.637 5.845 10.141 1.00 86.31 92 ALA A C 1
ATOM 724 O O . ALA A 1 92 ? -10.257 5.236 9.140 1.00 86.31 92 ALA A O 1
ATOM 725 N N . PRO A 1 93 ? -11.204 7.067 10.023 1.00 84.62 93 PRO A N 1
ATOM 726 C CA . PRO A 1 93 ? -11.451 7.673 8.709 1.00 84.62 93 PRO A CA 1
ATOM 727 C C . PRO A 1 93 ? -10.157 8.023 7.960 1.00 84.62 93 PRO A C 1
ATOM 729 O O . PRO A 1 93 ? -10.093 7.924 6.735 1.00 84.62 93 PRO A O 1
ATOM 732 N N . VAL A 1 94 ? -9.110 8.402 8.694 1.00 88.94 94 VAL A N 1
ATOM 733 C CA . VAL A 1 94 ? -7.798 8.728 8.123 1.00 88.94 94 VAL A CA 1
ATOM 734 C C . VAL A 1 94 ? -7.093 7.445 7.671 1.00 88.94 94 VAL A C 1
ATOM 736 O O . VAL A 1 94 ? -6.551 7.384 6.568 1.00 88.94 94 VAL A O 1
ATOM 739 N N . LEU A 1 95 ? -7.179 6.388 8.484 1.00 88.94 95 LEU A N 1
ATOM 740 C CA . LEU A 1 95 ? -6.653 5.064 8.158 1.00 88.94 95 LEU A CA 1
ATOM 741 C C . LEU A 1 95 ? -7.361 4.455 6.939 1.00 88.94 95 LEU A C 1
ATOM 743 O O . LEU A 1 95 ? -6.703 3.915 6.057 1.00 88.94 95 LEU A O 1
ATOM 747 N N . ALA A 1 96 ? -8.684 4.605 6.839 1.00 88.31 96 ALA A N 1
ATOM 748 C CA . ALA A 1 96 ? -9.464 4.185 5.676 1.00 88.31 96 ALA A CA 1
ATOM 749 C C . ALA A 1 96 ? -8.991 4.869 4.385 1.00 88.31 96 ALA A C 1
ATOM 751 O O . ALA A 1 96 ? -8.881 4.225 3.343 1.00 88.31 96 ALA A O 1
ATOM 752 N N . LYS A 1 97 ? -8.674 6.170 4.445 1.00 87.75 97 LYS A N 1
ATOM 753 C CA . LYS A 1 97 ? -8.115 6.896 3.298 1.00 87.75 97 LYS A CA 1
ATOM 754 C C . LYS A 1 97 ? -6.738 6.352 2.906 1.00 87.75 97 LYS A C 1
ATOM 756 O O . LYS A 1 97 ? -6.497 6.173 1.717 1.00 87.75 97 LYS A O 1
ATOM 761 N N . ALA A 1 98 ? -5.873 6.052 3.876 1.00 89.06 98 ALA A N 1
ATOM 762 C CA . ALA A 1 98 ? -4.572 5.437 3.613 1.00 89.06 98 ALA A CA 1
ATOM 763 C C . ALA A 1 98 ? -4.712 4.063 2.936 1.00 89.06 98 ALA A C 1
ATOM 765 O O . ALA A 1 98 ? -4.088 3.836 1.908 1.00 89.06 98 ALA A O 1
ATOM 766 N N . LEU A 1 99 ? -5.595 3.198 3.445 1.00 87.06 99 LEU A N 1
ATOM 767 C CA . LEU A 1 99 ? -5.842 1.853 2.907 1.00 87.06 99 LEU A CA 1
ATOM 768 C C . LEU A 1 99 ? -6.403 1.853 1.474 1.00 87.06 99 LEU A C 1
ATOM 770 O O . LEU A 1 99 ? -6.076 0.976 0.683 1.00 87.06 99 LEU A O 1
ATOM 774 N N . ARG A 1 100 ? -7.233 2.839 1.110 1.00 83.88 100 ARG A N 1
ATOM 7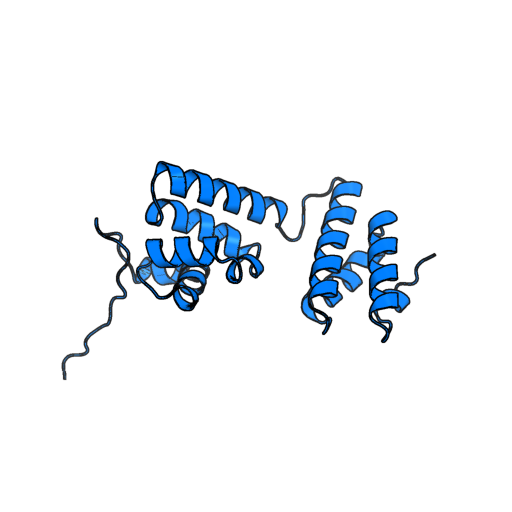75 C CA . ARG A 1 100 ? -7.736 2.978 -0.272 1.00 83.88 100 ARG A CA 1
ATOM 776 C C . ARG A 1 100 ? -6.641 3.347 -1.266 1.00 83.88 100 ARG A C 1
ATOM 778 O O . ARG A 1 100 ? -6.730 2.975 -2.431 1.00 83.88 100 ARG A O 1
ATOM 785 N N . LEU A 1 101 ? -5.664 4.126 -0.810 1.00 81.31 101 LEU A N 1
ATOM 786 C CA . LEU A 1 101 ? -4.539 4.572 -1.626 1.00 81.31 101 LEU A CA 1
ATOM 787 C C . LEU A 1 101 ? -3.426 3.517 -1.665 1.00 81.31 101 LEU A C 1
ATOM 789 O O . LEU A 1 101 ? -2.777 3.353 -2.691 1.00 81.31 101 LEU A O 1
ATOM 793 N N . ASP A 1 102 ? -3.239 2.773 -0.574 1.00 81.75 102 ASP A N 1
ATOM 794 C CA . ASP A 1 102 ? -2.287 1.671 -0.477 1.00 81.75 102 ASP A CA 1
ATOM 795 C C . ASP A 1 102 ? -2.925 0.436 0.188 1.00 81.75 102 ASP A C 1
ATOM 797 O O . ASP A 1 102 ? -2.876 0.285 1.415 1.00 81.75 102 ASP A O 1
ATOM 801 N N . PRO A 1 103 ? -3.486 -0.488 -0.616 1.00 81.44 103 PRO A N 1
ATOM 802 C CA . PRO A 1 103 ? -4.086 -1.720 -0.107 1.00 81.44 103 PRO A CA 1
ATOM 803 C C . PRO A 1 103 ? -3.094 -2.657 0.592 1.00 81.44 103 PRO A C 1
ATOM 805 O O . PRO A 1 103 ? -3.514 -3.547 1.322 1.00 81.44 103 PRO A O 1
ATOM 808 N N . THR A 1 104 ? -1.776 -2.487 0.413 1.00 81.19 104 THR A N 1
ATOM 809 C CA . THR A 1 104 ? -0.800 -3.349 1.112 1.00 81.19 104 THR A CA 1
ATOM 810 C C . THR A 1 104 ? -0.737 -3.085 2.605 1.00 81.19 104 THR A C 1
ATOM 812 O O . THR A 1 104 ? -0.353 -3.970 3.366 1.00 81.19 104 THR A O 1
ATOM 815 N N . LEU A 1 105 ? -1.214 -1.919 3.050 1.00 85.06 105 LEU A N 1
ATOM 816 C CA . LEU A 1 105 ? -1.378 -1.625 4.469 1.00 85.06 105 LEU A CA 1
ATOM 817 C C . LEU A 1 105 ? -2.387 -2.573 5.142 1.00 85.06 105 LEU A C 1
ATOM 819 O O . LEU A 1 105 ? -2.367 -2.707 6.361 1.00 85.06 105 LEU A O 1
ATOM 823 N N . GLU A 1 106 ? -3.236 -3.284 4.388 1.00 82.81 106 GLU A N 1
ATOM 824 C CA . GLU A 1 10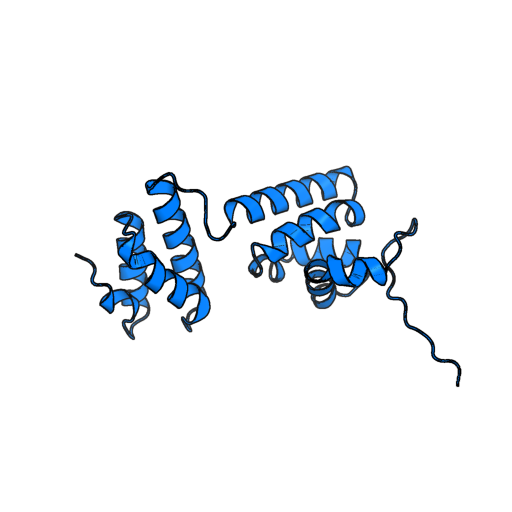6 ? -4.092 -4.339 4.949 1.00 82.81 106 GLU A CA 1
ATOM 825 C C . GLU A 1 106 ? -3.292 -5.485 5.584 1.00 82.81 106 GLU A C 1
ATOM 827 O O . GLU A 1 106 ? -3.822 -6.195 6.442 1.00 82.81 106 GLU A O 1
ATOM 832 N N . GLU A 1 107 ? -2.044 -5.707 5.166 1.00 79.88 107 GLU A N 1
ATOM 833 C CA . GLU A 1 107 ? -1.180 -6.761 5.707 1.00 79.88 107 GLU A CA 1
ATOM 834 C C . GLU A 1 107 ? -0.419 -6.334 6.965 1.00 79.88 107 GLU A C 1
ATOM 836 O O . GLU A 1 107 ? 0.013 -7.192 7.735 1.00 79.88 107 GLU A O 1
ATOM 841 N N . ASP A 1 108 ? -0.332 -5.030 7.228 1.00 85.75 108 ASP A N 1
ATOM 842 C CA . ASP A 1 108 ? 0.370 -4.479 8.382 1.00 85.75 108 ASP A CA 1
ATOM 843 C C . ASP A 1 108 ? -0.371 -4.775 9.703 1.00 85.75 108 ASP A C 1
ATOM 845 O O . ASP A 1 108 ? -1.566 -4.506 9.871 1.00 85.75 108 ASP A O 1
ATOM 849 N N . GLU A 1 109 ? 0.355 -5.335 10.673 1.00 86.38 109 GLU A N 1
ATOM 850 C CA . GLU A 1 109 ? -0.200 -5.774 11.959 1.00 86.38 109 GLU A CA 1
ATOM 851 C C . GLU A 1 109 ? -0.777 -4.605 12.768 1.00 86.38 109 GLU A C 1
ATOM 853 O O . GLU A 1 109 ? -1.859 -4.712 13.359 1.00 86.38 109 GLU A O 1
ATOM 858 N N . LEU A 1 110 ? -0.087 -3.462 12.766 1.00 87.50 110 LEU A N 1
ATOM 859 C CA . LEU A 1 110 ? -0.536 -2.269 13.475 1.00 87.50 110 LEU A CA 1
ATOM 860 C C . LEU A 1 110 ? -1.824 -1.720 12.852 1.00 87.50 110 LEU A C 1
ATOM 862 O O . LEU A 1 110 ? -2.768 -1.391 13.572 1.00 87.50 110 LEU A O 1
ATOM 866 N N . THR A 1 111 ? -1.893 -1.685 11.525 1.00 89.81 111 THR A N 1
ATOM 867 C CA . THR A 1 111 ? -3.080 -1.284 10.764 1.00 89.81 111 THR A CA 1
ATOM 868 C C . THR A 1 111 ? -4.279 -2.163 11.098 1.00 89.81 111 THR A C 1
ATOM 870 O O . THR A 1 111 ? -5.346 -1.650 11.445 1.00 89.81 111 THR A O 1
ATOM 873 N N . ARG A 1 112 ? -4.092 -3.486 11.089 1.00 90.19 112 ARG A N 1
ATOM 874 C CA . ARG A 1 112 ? -5.111 -4.466 11.491 1.00 90.19 112 ARG A CA 1
ATOM 875 C C . ARG A 1 112 ? -5.604 -4.257 12.916 1.00 90.19 112 ARG A C 1
ATOM 877 O O . ARG A 1 112 ? -6.808 -4.315 13.166 1.00 90.19 112 ARG A O 1
ATOM 884 N N . ARG A 1 113 ? -4.691 -3.985 13.849 1.00 89.38 113 ARG A N 1
ATOM 885 C CA . ARG A 1 113 ? -5.027 -3.735 15.254 1.00 89.38 113 ARG A CA 1
ATOM 886 C C . ARG A 1 113 ? -5.825 -2.447 15.432 1.00 89.38 113 ARG A C 1
ATOM 888 O O . ARG A 1 113 ? -6.854 -2.477 16.099 1.00 89.38 113 ARG A O 1
ATOM 895 N N . ILE A 1 114 ? -5.387 -1.341 14.828 1.00 89.56 114 ILE A N 1
ATOM 896 C CA . ILE A 1 114 ? -6.109 -0.059 14.897 1.00 89.56 114 ILE A CA 1
ATOM 897 C C . ILE A 1 114 ? -7.495 -0.211 14.267 1.00 89.56 114 ILE A C 1
ATOM 899 O O . ILE A 1 114 ? -8.475 0.285 14.818 1.00 89.56 114 ILE A O 1
ATOM 903 N N . ALA A 1 115 ? -7.597 -0.933 13.149 1.00 88.81 115 ALA A N 1
ATOM 904 C CA . ALA A 1 115 ? -8.874 -1.214 12.514 1.00 88.81 115 ALA A CA 1
ATOM 905 C C . ALA A 1 115 ? -9.797 -2.036 13.423 1.00 88.81 115 ALA A C 1
ATOM 907 O O . ALA A 1 115 ? -10.967 -1.680 13.576 1.00 88.81 115 ALA A O 1
ATOM 908 N N . ALA A 1 116 ? -9.297 -3.108 14.041 1.00 89.06 116 ALA A N 1
ATOM 909 C CA . ALA A 1 116 ? -10.072 -3.948 14.956 1.00 89.06 116 ALA A CA 1
ATOM 910 C C . ALA A 1 116 ? -10.543 -3.167 16.186 1.00 89.06 116 ALA A C 1
ATOM 912 O O . ALA A 1 116 ? -11.708 -3.239 16.560 1.00 89.06 116 ALA A O 1
ATOM 913 N N . GLU A 1 117 ? -9.659 -2.373 16.787 1.00 87.69 117 GLU A N 1
ATOM 914 C CA . GLU A 1 117 ? -9.982 -1.543 17.949 1.00 87.69 117 GLU A CA 1
ATOM 915 C C . GLU A 1 117 ? -10.998 -0.453 17.597 1.00 87.69 117 GLU A C 1
ATOM 917 O O . GLU A 1 117 ? -11.907 -0.175 18.377 1.00 87.69 117 GLU A O 1
ATOM 922 N N . ALA A 1 118 ? -10.877 0.139 16.407 1.00 85.06 118 ALA A N 1
ATOM 923 C CA . ALA A 1 118 ? -11.862 1.085 15.920 1.00 85.06 118 ALA A CA 1
ATOM 924 C C . ALA A 1 118 ? -13.202 0.379 15.734 1.00 85.06 118 ALA A C 1
ATOM 926 O O . ALA A 1 118 ? -14.181 0.785 16.331 1.00 85.06 118 ALA A O 1
ATOM 927 N N . THR A 1 119 ? -13.257 -0.685 14.939 1.00 81.19 119 THR A N 1
ATOM 928 C CA . THR A 1 119 ? -14.516 -1.280 14.464 1.00 81.19 119 THR A CA 1
ATOM 929 C C . THR A 1 119 ? -15.162 -2.284 15.419 1.00 81.19 119 THR A C 1
ATOM 931 O O . THR A 1 119 ? -16.308 -2.657 15.202 1.00 81.19 119 THR A O 1
ATOM 934 N N . GLY A 1 120 ? -14.438 -2.779 16.425 1.00 82.56 120 GLY A N 1
ATOM 935 C CA . GLY A 1 120 ? -14.859 -3.909 17.259 1.00 82.56 120 GLY A CA 1
ATOM 936 C C . GLY A 1 120 ? -14.918 -5.258 16.524 1.00 82.56 120 GLY A C 1
ATOM 937 O O . GLY A 1 120 ? -15.384 -6.239 17.103 1.00 82.56 120 GLY A O 1
ATOM 938 N N . LEU A 1 121 ? -14.478 -5.318 15.262 1.00 85.00 121 LEU A N 1
ATOM 939 C CA . LEU A 1 121 ? -14.461 -6.525 14.433 1.00 85.00 121 LEU A CA 1
ATOM 940 C C . LEU A 1 121 ? -13.115 -7.262 14.540 1.00 85.00 121 LEU A C 1
ATOM 942 O O . LEU A 1 121 ? -12.108 -6.667 14.934 1.00 85.00 121 LEU A O 1
ATOM 946 N N . PRO A 1 122 ? -13.049 -8.544 14.133 1.00 85.38 122 PRO A N 1
ATOM 947 C CA . PRO A 1 122 ? -11.778 -9.230 13.936 1.00 85.38 122 PRO A CA 1
ATOM 948 C C . PRO A 1 122 ? -10.874 -8.474 12.951 1.00 85.38 122 PRO A C 1
ATOM 950 O O . PRO A 1 122 ? -11.342 -7.953 11.941 1.00 85.38 122 PRO A O 1
ATOM 953 N N . ALA A 1 123 ? -9.565 -8.472 13.208 1.00 79.38 123 ALA A N 1
ATOM 954 C CA . ALA A 1 123 ? -8.538 -7.753 12.442 1.00 79.38 123 ALA A CA 1
ATOM 955 C C . ALA A 1 123 ? -8.674 -7.828 10.908 1.00 79.38 123 ALA A C 1
ATOM 957 O O . ALA A 1 123 ? -8.535 -6.811 10.232 1.00 79.38 123 ALA A O 1
ATOM 958 N N . ALA A 1 124 ? -8.958 -9.015 10.364 1.00 74.94 124 ALA A N 1
ATOM 959 C CA . ALA A 1 124 ? -9.080 -9.230 8.921 1.00 74.94 124 ALA A CA 1
ATOM 960 C C . ALA A 1 124 ? -10.369 -8.639 8.315 1.00 74.94 124 ALA A C 1
ATOM 962 O O . ALA A 1 124 ? -10.393 -8.246 7.151 1.00 74.94 124 ALA A O 1
ATOM 963 N N . GLU A 1 125 ? -11.448 -8.579 9.094 1.00 82.19 125 GLU A N 1
ATOM 964 C CA . GLU A 1 125 ? -12.724 -7.988 8.673 1.00 82.19 125 GLU A CA 1
ATOM 965 C C . GLU A 1 125 ? -12.725 -6.474 8.882 1.00 82.19 125 GLU A C 1
ATOM 967 O O . GLU A 1 125 ? -13.299 -5.728 8.091 1.00 82.19 125 GLU A O 1
ATOM 972 N N . ALA A 1 126 ? -12.029 -6.017 9.919 1.00 84.25 126 ALA A N 1
ATOM 973 C CA . ALA A 1 126 ? -11.952 -4.625 10.309 1.00 84.25 126 ALA A CA 1
ATOM 974 C C . ALA A 1 126 ? -11.306 -3.729 9.243 1.00 84.25 126 ALA A C 1
ATOM 976 O O . ALA A 1 126 ? -11.828 -2.656 8.940 1.00 84.25 126 ALA A O 1
ATOM 977 N N . THR A 1 127 ? -10.189 -4.155 8.645 1.00 84.06 127 THR A N 1
ATOM 978 C CA . THR A 1 127 ? -9.509 -3.391 7.582 1.00 84.06 127 THR A CA 1
ATOM 979 C C . THR A 1 127 ? -10.391 -3.255 6.346 1.00 84.06 127 THR A C 1
ATOM 981 O O . THR A 1 127 ? -10.555 -2.153 5.821 1.00 84.06 127 THR A O 1
ATOM 984 N N . ARG A 1 128 ? -11.054 -4.345 5.943 1.00 81.44 128 ARG A N 1
ATOM 985 C CA . ARG A 1 128 ? -12.042 -4.340 4.856 1.00 81.44 128 ARG A CA 1
ATOM 986 C C . ARG A 1 128 ? -13.209 -3.408 5.168 1.00 81.44 128 ARG A C 1
ATOM 988 O O . ARG A 1 128 ? -13.581 -2.592 4.327 1.00 81.44 128 ARG A O 1
ATOM 995 N N . ALA A 1 129 ? -13.752 -3.476 6.381 1.00 81.56 129 ALA A N 1
ATOM 996 C CA . ALA A 1 129 ? -14.835 -2.599 6.815 1.00 81.56 129 ALA A CA 1
ATOM 997 C C . ALA A 1 129 ? -14.435 -1.114 6.754 1.00 81.56 129 ALA A C 1
ATOM 999 O O . ALA A 1 129 ? -15.238 -0.288 6.323 1.00 81.56 129 ALA A O 1
ATOM 1000 N N . LEU A 1 130 ? -13.188 -0.772 7.106 1.00 81.00 130 LEU A N 1
ATOM 1001 C CA . LEU A 1 130 ? -12.670 0.593 6.976 1.00 81.00 130 LEU A CA 1
ATOM 1002 C C . LEU A 1 130 ? -12.541 1.045 5.515 1.00 81.00 130 LEU A C 1
ATOM 1004 O O . LEU A 1 130 ? -12.938 2.163 5.184 1.00 81.00 130 LEU A O 1
ATOM 1008 N N . ILE A 1 131 ? -12.043 0.192 4.620 1.00 79.56 131 ILE A N 1
ATOM 1009 C CA . ILE A 1 131 ? -11.910 0.516 3.188 1.00 79.56 131 ILE A CA 1
ATOM 1010 C C . ILE A 1 131 ? -13.274 0.853 2.582 1.00 79.56 131 ILE A C 1
ATOM 1012 O O . ILE A 1 131 ? -13.420 1.883 1.916 1.00 79.56 131 ILE A O 1
ATOM 1016 N N . TYR A 1 132 ? -14.300 0.065 2.900 1.00 71.31 132 TYR A N 1
ATOM 1017 C CA . TYR A 1 132 ? -15.673 0.282 2.435 1.00 71.31 132 TYR A CA 1
ATOM 1018 C C . TYR A 1 132 ? -16.502 1.176 3.373 1.00 71.31 132 TYR A C 1
ATOM 1020 O O . TYR A 1 132 ? -17.720 1.253 3.231 1.00 71.31 132 TYR A O 1
ATOM 1028 N N . ALA A 1 133 ? -15.877 1.891 4.317 1.00 63.91 133 ALA A N 1
ATOM 1029 C CA . ALA A 1 133 ? -16.600 2.642 5.345 1.00 63.91 133 ALA A CA 1
ATOM 1030 C C . ALA A 1 133 ? -17.526 3.746 4.808 1.00 63.91 133 ALA A C 1
ATOM 1032 O O . ALA A 1 133 ? -18.491 4.081 5.480 1.00 63.91 133 ALA A O 1
ATOM 1033 N N . ASP A 1 134 ? -17.304 4.266 3.596 1.00 52.34 134 ASP A N 1
ATOM 1034 C CA . ASP A 1 134 ? -18.248 5.200 2.954 1.00 52.34 134 ASP A CA 1
ATOM 1035 C C . ASP A 1 134 ? -19.617 4.535 2.683 1.00 52.34 134 ASP A C 1
ATOM 1037 O O . ASP A 1 134 ? -20.657 5.183 2.769 1.00 52.34 134 ASP A O 1
ATOM 1041 N N . GLN A 1 135 ? -19.641 3.214 2.458 1.00 45.59 135 GLN A N 1
ATOM 1042 C CA . GLN A 1 135 ? -20.865 2.405 2.397 1.00 45.59 135 GLN A CA 1
ATOM 1043 C C . GLN A 1 135 ? -21.403 2.053 3.799 1.00 45.59 135 GLN A C 1
ATOM 1045 O O . GLN A 1 135 ? -22.616 1.992 3.994 1.00 45.59 135 GLN A O 1
ATOM 1050 N N . TYR A 1 136 ? -20.533 1.881 4.804 1.00 44.69 136 TYR A N 1
ATOM 1051 C CA . TYR A 1 136 ? -20.936 1.605 6.194 1.00 44.69 136 TYR A CA 1
ATOM 1052 C C . TYR A 1 136 ? -21.301 2.849 7.018 1.00 44.69 136 TYR A C 1
ATOM 1054 O O . TYR A 1 136 ? -21.907 2.705 8.079 1.00 44.69 136 TYR A O 1
ATOM 1062 N N . GLY A 1 137 ? -21.026 4.063 6.533 1.00 43.72 137 GLY A N 1
ATOM 1063 C CA . GLY A 1 137 ? -21.495 5.317 7.129 1.00 43.72 137 GLY A CA 1
ATOM 1064 C C . GLY A 1 137 ? -23.025 5.411 7.190 1.00 43.72 137 GLY A C 1
ATOM 1065 O O . GLY A 1 137 ? -23.562 6.143 8.018 1.00 43.72 137 GLY A O 1
ATOM 1066 N N . GLN A 1 138 ? -23.734 4.615 6.376 1.00 41.44 138 GLN A N 1
ATOM 1067 C CA . GLN A 1 138 ? -25.186 4.423 6.477 1.00 41.44 138 GLN A CA 1
ATOM 1068 C C . GLN A 1 138 ? -25.609 3.277 7.420 1.00 41.44 138 GLN A C 1
ATOM 1070 O O . GLN A 1 138 ? -26.763 3.241 7.838 1.00 41.44 138 GLN A O 1
ATOM 1075 N N . MET A 1 139 ? -24.709 2.353 7.780 1.00 38.53 139 MET A N 1
ATOM 1076 C CA . MET A 1 139 ? -25.000 1.184 8.633 1.00 38.53 139 MET A CA 1
ATOM 1077 C C . MET A 1 139 ? -24.516 1.320 10.083 1.00 38.53 139 MET A C 1
ATOM 1079 O O . MET A 1 139 ? -24.950 0.555 10.942 1.00 38.53 139 MET A O 1
ATOM 1083 N N . LEU A 1 140 ? -23.621 2.264 10.378 1.00 46.03 140 LEU A N 1
ATOM 1084 C CA . LEU A 1 140 ? -23.011 2.417 11.695 1.00 46.03 140 LEU A CA 1
ATOM 1085 C C . LEU A 1 140 ? -23.116 3.871 12.162 1.00 46.03 140 LEU A C 1
ATOM 1087 O O . LEU A 1 140 ? -22.456 4.762 11.629 1.00 46.03 140 LEU A O 1
ATOM 1091 N N . ARG A 1 141 ? -23.938 4.115 13.190 1.00 44.91 141 ARG A N 1
ATOM 1092 C CA . ARG A 1 141 ? -23.923 5.391 13.913 1.00 44.91 141 ARG A CA 1
ATOM 1093 C C . ARG A 1 141 ? -22.761 5.402 14.909 1.00 44.91 141 ARG A C 1
ATOM 1095 O O . ARG A 1 141 ? -22.582 4.406 15.607 1.00 44.91 141 ARG A O 1
ATOM 1102 N N . PRO A 1 142 ? -22.026 6.518 15.041 1.00 42.47 142 PRO A N 1
ATOM 1103 C CA . PRO A 1 142 ? -21.085 6.675 16.137 1.00 42.47 142 PRO A CA 1
ATOM 1104 C C . PRO A 1 142 ? -21.873 6.728 17.453 1.00 42.47 142 PRO A C 1
ATOM 1106 O O . PRO A 1 142 ? -22.612 7.683 17.700 1.00 42.47 142 PRO A O 1
ATOM 1109 N N . ASP A 1 143 ? -21.748 5.697 18.287 1.00 49.88 143 ASP A N 1
ATOM 1110 C CA . ASP A 1 143 ? -22.110 5.765 19.703 1.00 49.88 143 ASP A CA 1
ATOM 1111 C C . ASP A 1 143 ? -20.845 5.983 20.552 1.00 49.88 143 ASP A C 1
ATOM 1113 O O . ASP A 1 143 ? -19.716 5.888 20.066 1.00 49.88 143 ASP A O 1
ATOM 1117 N N . ARG A 1 144 ? -21.025 6.337 21.829 1.00 43.03 144 ARG A N 1
ATOM 1118 C CA . ARG A 1 144 ? -19.923 6.696 22.738 1.00 43.03 144 ARG A CA 1
ATOM 1119 C C . ARG A 1 144 ? -19.007 5.516 23.129 1.00 43.03 144 ARG A C 1
ATOM 1121 O O . ARG A 1 144 ? -18.137 5.716 23.972 1.00 43.03 144 ARG A O 1
ATOM 1128 N N . GLY A 1 145 ? -19.186 4.321 22.563 1.00 46.56 145 GLY A N 1
ATOM 1129 C CA . GLY A 1 145 ? -18.488 3.085 22.931 1.00 46.56 145 GLY A CA 1
ATOM 1130 C C . GLY A 1 145 ? -17.953 2.239 21.766 1.00 46.56 145 GLY A C 1
ATOM 1131 O O . GLY A 1 145 ? -17.405 1.171 22.032 1.00 46.56 145 GLY A O 1
ATOM 1132 N N . GLY A 1 146 ? -18.069 2.685 20.510 1.00 48.09 146 GLY A N 1
ATOM 1133 C CA . GLY A 1 146 ? -17.477 2.018 19.340 1.00 48.09 146 GLY A CA 1
ATOM 1134 C C . GLY A 1 146 ? -18.480 1.693 18.230 1.00 48.09 146 GLY A C 1
ATOM 1135 O O . GLY A 1 146 ? -19.657 2.038 18.297 1.00 48.09 146 GLY A O 1
ATOM 1136 N N . TRP A 1 147 ? -18.002 1.041 17.171 1.00 52.50 147 TRP A N 1
ATOM 1137 C CA . TRP A 1 147 ? -18.807 0.704 15.996 1.00 52.50 147 TRP A CA 1
ATOM 1138 C C . TRP A 1 147 ? -19.398 -0.699 16.203 1.00 52.50 147 TRP A C 1
ATOM 1140 O O . TRP A 1 147 ? -18.657 -1.645 16.442 1.00 52.50 147 TRP A O 1
ATOM 1150 N N . ARG A 1 148 ? -20.726 -0.868 16.163 1.00 46.25 148 ARG A N 1
ATOM 1151 C CA . ARG A 1 148 ? -21.364 -2.197 16.277 1.00 46.25 148 ARG A CA 1
ATOM 1152 C C . ARG A 1 148 ? -22.170 -2.529 15.026 1.00 46.25 148 ARG A C 1
ATOM 1154 O O . ARG A 1 148 ? -23.071 -1.756 14.708 1.00 46.25 148 ARG A O 1
ATOM 1161 N N . PRO A 1 149 ? -21.932 -3.674 14.356 1.00 39.38 149 PRO A N 1
ATOM 1162 C CA . PRO A 1 149 ? -22.711 -4.066 13.188 1.00 39.38 149 PRO A CA 1
ATOM 1163 C C . PRO A 1 149 ? -24.193 -4.190 13.551 1.00 39.38 149 PRO A C 1
ATOM 1165 O O . PRO A 1 149 ? -24.566 -4.883 14.501 1.00 39.38 149 PRO A O 1
ATOM 1168 N N . GLN A 1 150 ? -25.052 -3.515 12.788 1.00 47.09 150 GLN A N 1
ATOM 1169 C CA . GLN A 1 150 ? -26.495 -3.593 12.965 1.00 47.09 150 GLN A CA 1
ATOM 1170 C C . GLN A 1 150 ? -26.998 -4.893 12.330 1.00 47.09 150 GLN A C 1
ATOM 1172 O O . GLN A 1 150 ? -27.483 -4.918 11.201 1.00 47.09 150 GLN A O 1
ATOM 1177 N N . VAL A 1 151 ? -26.863 -6.008 13.050 1.00 46.00 151 VAL A N 1
ATOM 1178 C CA . VAL A 1 151 ? -27.525 -7.255 12.662 1.00 46.00 151 VAL A CA 1
ATOM 1179 C C . VAL A 1 151 ? -29.029 -6.997 12.760 1.00 46.00 151 VAL A C 1
ATOM 1181 O O . VAL A 1 151 ? -29.589 -6.950 13.857 1.00 46.00 151 VAL A O 1
ATOM 1184 N N . ARG A 1 152 ? -29.701 -6.784 11.621 1.00 41.84 152 ARG A N 1
ATOM 1185 C CA . ARG A 1 152 ? -31.165 -6.833 11.559 1.00 41.84 152 ARG A CA 1
ATOM 1186 C C . ARG A 1 152 ? -31.576 -8.243 11.975 1.00 41.84 152 ARG A C 1
ATOM 1188 O O . ARG A 1 152 ? -31.536 -9.164 11.166 1.00 41.84 152 ARG A O 1
ATOM 1195 N N . ARG A 1 153 ? -31.977 -8.415 13.236 1.00 40.19 153 ARG A N 1
ATOM 1196 C CA . ARG A 1 153 ? -32.837 -9.535 13.614 1.00 40.19 153 ARG A CA 1
ATOM 1197 C C . ARG A 1 153 ? -34.129 -9.351 12.828 1.00 40.19 153 ARG A C 1
ATOM 1199 O O . ARG A 1 153 ? -34.907 -8.454 13.142 1.00 40.19 153 ARG A O 1
ATOM 1206 N N . GLN A 1 154 ? -34.304 -10.131 11.766 1.00 32.75 154 GLN A N 1
ATOM 1207 C CA . GLN A 1 154 ? -35.623 -10.309 11.176 1.00 32.75 154 GLN A CA 1
ATOM 1208 C C . GLN A 1 154 ? -36.489 -10.971 12.258 1.00 32.75 154 GLN A C 1
ATOM 1210 O O . GLN A 1 154 ? -36.071 -12.006 12.788 1.00 32.75 154 GLN A O 1
ATOM 1215 N N . PRO A 1 155 ? -37.611 -10.368 12.684 1.00 40.16 155 PRO A N 1
ATOM 1216 C CA . PRO A 1 155 ? -38.602 -11.120 13.432 1.00 40.16 155 PRO A CA 1
ATOM 1217 C C . PRO A 1 155 ? -39.181 -12.197 12.504 1.00 40.16 155 PRO A C 1
ATOM 1219 O O . PRO A 1 155 ? -39.335 -11.954 11.307 1.00 40.16 155 PRO A O 1
ATOM 1222 N N . TYR A 1 156 ? -39.390 -13.380 13.085 1.00 43.09 156 TYR A N 1
ATOM 1223 C CA . TYR A 1 156 ? -39.971 -14.569 12.458 1.00 43.09 156 TYR A CA 1
ATOM 1224 C C . TYR A 1 156 ? -41.310 -14.289 11.773 1.00 43.09 156 TYR A C 1
ATOM 1226 O O . TYR A 1 156 ? -42.083 -13.470 12.323 1.00 43.09 156 TYR A O 1
#